Protein AF-A0A2S6Q645-F1 (afdb_monomer)

Foldseek 3Di:
DEEEDQAPPPDALVRQVPFPAEAEQDLDLDDDDDDDPPDDDDDDPDRCSPVRSVSNVSNPHHHPVCCVVVVDPDDDDPPGYYYYYNHDDDPVVCVVVVVVVVVVCVVVVHDDDDDVPVVDDPDDPPPPDDD

Solvent-accessible surface area (backbone atoms only — not comparable to full-atom values): 8399 Å² total; per-residue (Å²): 85,79,49,69,43,79,43,66,75,75,66,56,57,79,59,57,73,68,33,76,41,62,32,26,62,57,55,55,65,64,83,92,81,86,71,60,97,88,59,74,81,77,89,77,81,92,69,63,33,64,61,50,33,59,75,63,42,36,66,78,44,49,34,57,67,35,39,77,71,65,78,36,88,68,91,86,60,76,88,45,31,38,35,40,40,31,49,54,88,59,73,64,59,56,53,56,53,48,51,54,51,52,52,50,26,62,75,70,72,53,85,80,90,75,64,65,70,84,80,50,85,84,80,73,82,75,78,74,77,86,129

Structure (mmCIF, N/CA/C/O backbone):
data_AF-A0A2S6Q645-F1
#
_entry.id   AF-A0A2S6Q645-F1
#
loop_
_atom_site.group_PDB
_atom_site.id
_atom_site.type_symbol
_atom_site.label_atom_id
_atom_site.label_alt_id
_atom_site.label_comp_id
_atom_site.label_asym_id
_atom_site.label_entity_id
_atom_site.label_seq_id
_atom_site.pdbx_PDB_ins_code
_atom_site.Cartn_x
_atom_site.Cartn_y
_atom_site.Cartn_z
_atom_site.occupancy
_atom_site.B_iso_or_equiv
_atom_site.auth_seq_id
_atom_site.auth_comp_id
_atom_site.auth_asym_id
_atom_site.auth_atom_id
_atom_site.pdbx_PDB_model_num
ATOM 1 N N . MET A 1 1 ? -20.893 5.765 4.003 1.00 93.69 1 MET A N 1
ATOM 2 C CA . MET A 1 1 ? -19.928 6.846 3.659 1.00 93.69 1 MET A CA 1
ATOM 3 C C . MET A 1 1 ? -18.497 6.326 3.765 1.00 93.69 1 MET A C 1
ATOM 5 O O . MET A 1 1 ? -18.199 5.638 4.736 1.00 93.69 1 MET A O 1
ATOM 9 N N . HIS A 1 2 ? -17.631 6.629 2.795 1.00 95.62 2 HIS A N 1
ATOM 10 C CA . HIS A 1 2 ? -16.217 6.233 2.793 1.00 95.62 2 HIS A CA 1
ATOM 11 C C . HIS A 1 2 ? -15.318 7.469 2.719 1.00 95.62 2 HIS A C 1
ATOM 13 O O . HIS A 1 2 ? -15.622 8.394 1.972 1.00 95.62 2 HIS A O 1
ATOM 19 N N . VAL A 1 3 ? -14.232 7.467 3.489 1.00 95.06 3 VAL A N 1
ATOM 20 C CA . VAL A 1 3 ? -13.204 8.510 3.485 1.00 95.06 3 VAL A CA 1
ATOM 21 C C . VAL A 1 3 ? -11.851 7.832 3.299 1.00 95.06 3 VAL A C 1
ATOM 23 O O . VAL A 1 3 ? -11.618 6.754 3.844 1.00 95.06 3 VAL A O 1
ATOM 26 N N . SER A 1 4 ? -10.964 8.453 2.532 1.00 94.62 4 SER A N 1
ATOM 27 C CA . SER A 1 4 ? -9.599 7.973 2.337 1.00 94.62 4 SER A CA 1
ATOM 28 C C . SER A 1 4 ? -8.629 9.136 2.415 1.00 94.62 4 SER A C 1
ATOM 30 O O . SER A 1 4 ? -8.975 10.245 2.010 1.00 94.62 4 SER A O 1
ATOM 32 N N . SER A 1 5 ? -7.420 8.870 2.896 1.00 90.94 5 SER A N 1
ATOM 33 C CA . SER A 1 5 ? -6.277 9.758 2.682 1.00 90.94 5 SER A CA 1
ATOM 34 C C . SER A 1 5 ? -5.442 9.278 1.497 1.00 90.94 5 SER A C 1
ATOM 36 O O . SER A 1 5 ? -5.548 8.119 1.092 1.00 90.94 5 SER A O 1
ATOM 38 N N . ILE A 1 6 ? -4.631 10.171 0.940 1.00 85.12 6 ILE A N 1
ATOM 39 C CA . ILE A 1 6 ? -3.499 9.882 0.049 1.00 85.12 6 ILE A CA 1
ATOM 40 C C . ILE A 1 6 ? -2.164 10.269 0.699 1.00 85.12 6 ILE A C 1
ATOM 42 O O . ILE A 1 6 ? -1.107 9.820 0.255 1.00 85.12 6 ILE A O 1
ATOM 46 N N . LYS A 1 7 ? -2.207 11.112 1.739 1.00 78.31 7 LYS A N 1
ATOM 47 C CA . LYS A 1 7 ? -1.044 11.552 2.507 1.00 78.31 7 LYS A CA 1
ATOM 48 C C . LYS A 1 7 ? -1.425 11.793 3.967 1.00 78.31 7 LYS A C 1
ATOM 50 O O . LYS A 1 7 ? -2.566 12.093 4.308 1.00 78.31 7 LYS A O 1
ATOM 55 N N . SER A 1 8 ? -0.450 11.680 4.860 1.00 71.69 8 SER A N 1
ATOM 56 C CA . SER A 1 8 ? -0.608 12.157 6.235 1.00 71.69 8 SER A CA 1
ATOM 57 C C . SER A 1 8 ? -0.167 13.624 6.376 1.00 71.69 8 SER A C 1
ATOM 59 O O . SER A 1 8 ? 0.813 14.006 5.722 1.00 71.69 8 SER A O 1
ATOM 61 N N . PRO A 1 9 ? -0.820 14.450 7.220 1.00 78.69 9 PRO A N 1
ATOM 62 C CA . PRO A 1 9 ? -2.006 14.180 8.046 1.00 78.69 9 PRO A CA 1
ATOM 63 C C . PRO A 1 9 ? -3.282 14.842 7.473 1.00 78.69 9 PRO A C 1
ATOM 65 O O . PRO A 1 9 ? -3.765 15.844 7.991 1.00 78.69 9 PRO A O 1
ATOM 68 N N . GLU A 1 10 ? -3.855 14.301 6.390 1.00 88.81 10 GLU A N 1
ATOM 69 C CA . GLU A 1 10 ? -5.057 14.878 5.7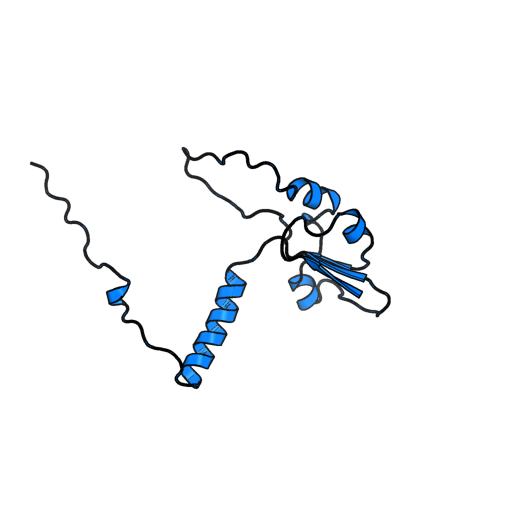43 1.00 88.81 10 GLU A CA 1
ATOM 70 C C . GLU A 1 10 ? -6.346 14.752 6.572 1.00 88.81 10 GLU A C 1
ATOM 72 O O . GLU A 1 10 ? -7.294 15.514 6.380 1.00 88.81 10 GLU A O 1
ATOM 77 N N . ILE A 1 11 ? -6.400 13.781 7.486 1.00 91.00 11 ILE A N 1
ATOM 78 C CA . ILE A 1 11 ? -7.583 13.461 8.286 1.00 91.00 11 ILE A CA 1
ATOM 79 C C . ILE A 1 11 ? -7.186 13.487 9.761 1.00 91.00 11 ILE A C 1
ATOM 81 O O . ILE A 1 11 ? -6.306 12.743 10.185 1.00 91.00 11 ILE A O 1
ATOM 85 N N . SER A 1 12 ? -7.861 14.319 10.557 1.00 91.75 12 SER A N 1
ATOM 86 C CA . SER A 1 12 ? -7.631 14.361 12.008 1.00 91.75 12 SER A CA 1
ATOM 87 C C . SER A 1 12 ? -8.025 13.049 12.699 1.00 91.75 12 SER A C 1
ATOM 89 O O . SER A 1 12 ? -9.011 12.407 12.316 1.00 91.75 12 SER A O 1
ATOM 91 N N . SER A 1 13 ? -7.341 12.711 13.793 1.00 92.38 13 SER A N 1
ATOM 92 C CA . SER A 1 13 ? -7.677 11.573 14.665 1.00 92.38 13 SER A CA 1
ATOM 93 C C . SER A 1 13 ? -9.141 11.584 15.116 1.00 92.38 13 SER A C 1
ATOM 95 O O . SER A 1 13 ? -9.802 10.550 15.117 1.00 92.38 13 SER A O 1
ATOM 97 N N . LYS A 1 14 ? -9.711 12.767 15.388 1.00 94.19 14 LYS A N 1
ATOM 98 C CA . LYS A 1 14 ? -11.133 12.943 15.742 1.00 94.19 14 LYS A CA 1
ATOM 99 C C . LYS A 1 14 ? -12.101 12.406 14.685 1.00 94.19 14 LYS A C 1
ATOM 101 O O . LYS A 1 14 ? -13.185 11.950 15.040 1.00 94.19 14 LYS A O 1
ATOM 106 N N . VAL A 1 15 ? -11.757 12.508 13.401 1.00 94.12 15 VAL A N 1
ATOM 107 C CA . VAL A 1 15 ? -12.581 11.976 12.304 1.00 94.12 15 VAL A CA 1
ATOM 108 C C . VAL A 1 15 ? -12.347 10.476 12.153 1.00 94.12 15 VAL A C 1
ATOM 110 O O . VAL A 1 15 ? -13.311 9.722 12.027 1.00 94.12 15 VAL A O 1
ATOM 113 N N . ILE A 1 16 ? -11.089 10.037 12.232 1.00 95.19 16 ILE A N 1
ATOM 114 C CA . ILE A 1 16 ? -10.712 8.620 12.137 1.00 95.19 16 ILE A CA 1
ATOM 115 C C . ILE A 1 16 ? -11.418 7.808 13.229 1.00 95.19 16 ILE A C 1
ATOM 117 O O . ILE A 1 16 ? -12.087 6.827 12.923 1.00 95.19 16 ILE A O 1
ATOM 121 N N . ASN A 1 17 ? -11.389 8.287 14.473 1.00 95.12 17 ASN A N 1
ATOM 122 C CA . ASN A 1 17 ? -11.993 7.626 15.633 1.00 95.12 17 ASN A CA 1
ATOM 123 C C . ASN A 1 17 ? -13.532 7.579 15.597 1.00 95.12 17 ASN A C 1
ATOM 125 O O . ASN A 1 17 ? -14.142 6.851 16.374 1.00 95.12 17 ASN A O 1
ATOM 129 N N . LYS A 1 18 ? -14.182 8.343 14.708 1.00 96.25 18 LYS A N 1
ATOM 130 C CA . LYS A 1 18 ? -15.635 8.257 14.473 1.00 96.25 18 LYS A CA 1
ATOM 131 C C . LYS A 1 18 ? -16.011 7.218 13.417 1.00 96.25 18 LYS A C 1
ATOM 133 O O . LYS A 1 18 ? -17.197 6.955 13.225 1.00 96.25 18 LYS A O 1
ATOM 138 N N . CYS A 1 19 ? -15.038 6.668 12.697 1.00 97.06 19 CYS A N 1
ATOM 139 C CA . CYS A 1 19 ? -15.295 5.663 11.679 1.00 97.06 19 CYS A CA 1
ATOM 140 C C . CYS A 1 19 ? -15.521 4.296 12.332 1.00 97.06 19 CYS A C 1
ATOM 142 O O . CYS A 1 19 ? -14.845 3.929 13.285 1.00 97.06 19 CYS A O 1
ATOM 144 N N . ASN A 1 20 ? -16.466 3.522 11.801 1.00 96.94 20 ASN A N 1
ATOM 145 C CA . ASN A 1 20 ? -16.763 2.176 12.292 1.00 96.94 20 ASN A CA 1
ATOM 146 C C . ASN A 1 20 ? -15.691 1.163 11.885 1.00 96.94 20 ASN A C 1
ATOM 148 O O . ASN A 1 20 ? -15.460 0.192 12.593 1.00 96.94 20 ASN A O 1
ATOM 152 N N . ILE A 1 21 ? -15.084 1.369 10.716 1.00 95.94 21 ILE A N 1
ATOM 153 C CA . ILE A 1 21 ? -14.041 0.505 10.168 1.00 95.94 21 ILE A CA 1
ATOM 154 C C . ILE A 1 21 ? -12.902 1.411 9.722 1.00 95.94 21 ILE A C 1
ATOM 156 O O . ILE A 1 21 ? -13.101 2.277 8.868 1.00 95.94 21 ILE A O 1
ATOM 160 N N . VAL A 1 22 ? -11.718 1.207 10.286 1.00 96.44 22 VAL A N 1
ATOM 161 C CA . VAL A 1 22 ? -10.500 1.931 9.919 1.00 96.44 22 VAL A CA 1
ATOM 162 C C . VAL A 1 22 ? -9.476 0.913 9.459 1.00 96.44 22 VAL A C 1
ATOM 164 O O . VAL A 1 22 ? -9.225 -0.071 10.146 1.00 96.44 22 VAL A O 1
ATOM 167 N N . VAL A 1 23 ? -8.908 1.147 8.283 1.00 95.88 23 VAL A N 1
ATOM 168 C CA . VAL A 1 23 ? -7.953 0.246 7.641 1.00 95.88 23 VAL A CA 1
ATOM 169 C C . VAL A 1 23 ? -6.759 1.070 7.216 1.00 95.88 23 VAL A C 1
ATOM 171 O O . VAL A 1 23 ? -6.933 2.134 6.625 1.00 95.88 23 VAL A O 1
ATOM 174 N N . CYS A 1 24 ? -5.552 0.597 7.484 1.00 94.00 24 CYS A N 1
ATOM 175 C CA . CYS A 1 24 ? -4.338 1.241 7.010 1.00 94.00 24 CYS A CA 1
ATOM 176 C C . CYS A 1 24 ? -3.748 0.500 5.813 1.00 94.00 24 CYS A C 1
ATOM 178 O O . CYS A 1 24 ? -4.011 -0.675 5.563 1.00 94.00 24 CYS A O 1
ATOM 180 N N . HIS A 1 25 ? -2.950 1.201 5.023 1.00 91.50 25 HIS A N 1
ATOM 181 C CA . HIS A 1 25 ? -2.186 0.542 3.976 1.00 91.50 25 HIS A CA 1
ATOM 182 C C . HIS A 1 25 ? -0.989 -0.215 4.569 1.00 91.50 25 HIS A C 1
ATOM 184 O O . HIS A 1 25 ? -0.754 -1.376 4.242 1.00 91.50 25 HIS A O 1
ATOM 190 N N . VAL A 1 26 ? -0.292 0.426 5.509 1.00 90.50 26 VAL A N 1
ATOM 191 C CA . VAL A 1 26 ? 0.769 -0.160 6.330 1.00 90.50 26 VAL A CA 1
ATOM 192 C C . VAL A 1 26 ? 0.642 0.291 7.779 1.00 90.50 26 VAL A C 1
ATOM 194 O O . VAL A 1 26 ? 0.172 1.389 8.071 1.00 90.50 26 VAL A O 1
ATOM 197 N N . ARG A 1 27 ? 1.140 -0.550 8.686 1.00 91.56 27 ARG A N 1
ATOM 198 C CA . ARG A 1 27 ? 1.123 -0.354 10.145 1.00 91.56 27 ARG A CA 1
ATOM 199 C C . ARG A 1 27 ? 2.204 0.604 10.668 1.00 91.56 27 ARG A C 1
ATOM 201 O O . ARG A 1 27 ? 2.455 0.663 11.868 1.00 91.56 27 ARG A O 1
ATOM 208 N N . HIS A 1 28 ? 2.879 1.338 9.786 1.00 85.19 28 HIS A N 1
ATOM 209 C CA . HIS A 1 28 ? 3.905 2.313 10.148 1.00 85.19 28 HIS A CA 1
ATOM 210 C C . HIS A 1 28 ? 3.732 3.604 9.343 1.00 85.19 28 HIS A C 1
ATOM 212 O O . HIS A 1 28 ? 3.447 3.577 8.150 1.00 85.19 28 HIS A O 1
ATOM 218 N N . GLY A 1 29 ? 3.907 4.748 10.006 1.00 77.88 29 GLY A N 1
ATOM 219 C CA . GLY A 1 29 ? 3.652 6.062 9.409 1.00 77.88 29 GLY A CA 1
ATOM 220 C C . GLY A 1 29 ? 4.784 6.597 8.529 1.00 77.88 29 GLY A C 1
ATOM 221 O O . GLY A 1 29 ? 4.580 7.541 7.773 1.00 77.88 29 GLY A O 1
ATOM 222 N N . ARG A 1 30 ? 5.984 6.010 8.603 1.00 79.19 30 ARG A N 1
ATOM 223 C CA . ARG A 1 30 ? 7.173 6.498 7.891 1.00 79.19 30 ARG A CA 1
ATOM 224 C C . ARG A 1 30 ? 7.864 5.395 7.094 1.00 79.19 30 ARG A C 1
ATOM 226 O O . ARG A 1 30 ? 7.786 4.232 7.496 1.00 79.19 30 ARG A O 1
ATOM 233 N N . PRO A 1 31 ? 8.552 5.736 5.989 1.00 78.44 31 PRO A N 1
ATOM 234 C CA . PRO A 1 31 ? 9.470 4.815 5.336 1.00 78.44 31 PRO A CA 1
ATOM 235 C C . PRO A 1 31 ? 10.538 4.336 6.322 1.00 78.44 31 PRO A C 1
ATOM 237 O O . PRO A 1 31 ? 11.012 5.110 7.156 1.00 78.44 31 PRO A O 1
ATOM 240 N N . LYS A 1 32 ? 10.953 3.075 6.196 1.00 78.19 32 LYS A N 1
ATOM 241 C CA . LYS A 1 32 ? 12.156 2.600 6.874 1.00 78.19 32 LYS A CA 1
ATOM 242 C C . LYS A 1 32 ? 13.368 3.168 6.134 1.00 78.19 32 LYS A C 1
ATOM 244 O O . LYS A 1 32 ? 13.547 2.891 4.952 1.00 78.19 32 LYS A O 1
ATOM 249 N N . LEU A 1 33 ? 14.155 3.981 6.825 1.00 79.38 33 LEU A N 1
ATOM 250 C CA . LEU A 1 33 ?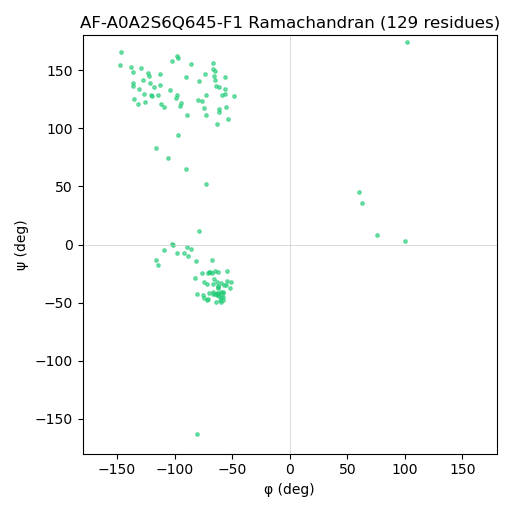 15.349 4.625 6.290 1.00 79.38 33 LEU A CA 1
ATOM 251 C C . LEU A 1 33 ? 16.568 4.064 7.024 1.00 79.38 33 LEU A C 1
ATOM 253 O O . LEU A 1 33 ? 16.582 4.042 8.252 1.00 79.38 33 LEU A O 1
ATOM 257 N N . GLU A 1 34 ? 17.564 3.609 6.271 1.00 81.00 34 GLU A N 1
ATOM 258 C CA . GLU A 1 34 ? 18.843 3.113 6.784 1.00 81.00 34 GLU A CA 1
ATOM 259 C C . GLU A 1 34 ? 19.952 4.023 6.247 1.00 81.00 34 GLU A C 1
ATOM 261 O O . GLU A 1 34 ? 19.947 4.381 5.067 1.00 81.00 34 GLU A O 1
ATOM 266 N N . PHE A 1 35 ? 20.889 4.412 7.109 1.00 81.31 35 PHE A N 1
ATOM 267 C CA . PHE A 1 35 ? 21.929 5.391 6.793 1.00 81.31 35 PHE A CA 1
ATOM 268 C C . PHE A 1 35 ? 23.321 4.803 7.007 1.00 81.31 35 PHE A C 1
ATOM 270 O O . PHE A 1 35 ? 23.538 3.985 7.900 1.00 81.31 35 PHE A O 1
ATOM 277 N N . GLY A 1 36 ? 24.285 5.249 6.199 1.00 87.00 36 GLY A N 1
ATOM 278 C CA . GLY A 1 36 ? 25.698 4.981 6.459 1.00 87.00 36 GLY A CA 1
ATOM 279 C C . GLY A 1 36 ? 26.170 5.687 7.733 1.00 87.00 36 GLY A C 1
ATOM 280 O O . GLY A 1 36 ? 25.605 6.704 8.124 1.00 87.00 36 GLY A O 1
ATOM 281 N N . ALA A 1 37 ? 27.239 5.183 8.355 1.00 82.81 37 ALA A N 1
ATOM 282 C CA . ALA A 1 37 ? 27.695 5.601 9.689 1.00 82.81 37 ALA A CA 1
ATOM 283 C C . ALA A 1 37 ? 27.937 7.118 9.878 1.00 82.81 37 ALA A C 1
ATOM 285 O O . ALA A 1 37 ? 27.901 7.599 11.005 1.00 82.81 37 ALA A O 1
ATOM 286 N N . ALA A 1 38 ? 28.183 7.870 8.801 1.00 84.62 38 ALA A N 1
ATOM 287 C CA . ALA A 1 38 ? 28.424 9.315 8.838 1.00 84.62 38 ALA A CA 1
ATOM 288 C C . ALA A 1 38 ? 27.214 10.170 8.406 1.00 84.62 38 ALA A C 1
ATOM 290 O O . ALA A 1 38 ? 27.319 11.394 8.363 1.00 84.62 38 ALA A O 1
ATOM 291 N N . ALA A 1 39 ? 26.083 9.554 8.054 1.00 83.19 39 ALA A N 1
ATOM 292 C CA . ALA A 1 39 ? 24.889 10.262 7.611 1.00 83.19 39 ALA A CA 1
ATOM 293 C C . ALA A 1 39 ? 23.894 10.421 8.768 1.00 83.19 39 ALA A C 1
ATOM 295 O O . ALA A 1 39 ? 23.526 9.452 9.430 1.00 83.19 39 ALA A O 1
ATOM 296 N N . SER A 1 40 ? 23.441 11.653 8.994 1.00 76.00 40 SER A N 1
ATOM 297 C CA . SER A 1 40 ? 22.359 11.968 9.922 1.00 76.00 40 SER A CA 1
ATOM 298 C C . SER A 1 40 ? 21.137 12.467 9.161 1.00 76.00 40 SER A C 1
ATOM 300 O O . SER A 1 40 ? 21.241 13.130 8.126 1.00 76.00 40 SER A O 1
ATOM 302 N N . LEU A 1 41 ? 19.957 12.144 9.685 1.00 70.75 41 LEU A N 1
ATOM 303 C CA . LEU A 1 41 ? 18.724 12.751 9.215 1.00 70.75 41 LEU A CA 1
ATOM 304 C C . LEU A 1 41 ? 18.659 14.198 9.712 1.00 70.75 41 LEU A C 1
ATOM 306 O O . LEU A 1 41 ? 18.791 14.423 10.919 1.00 70.75 41 LEU A O 1
ATOM 310 N N . PRO A 1 42 ? 18.414 15.184 8.835 1.00 71.38 42 PRO A N 1
ATOM 311 C CA . PRO A 1 42 ? 18.000 16.492 9.304 1.00 71.38 42 PRO A CA 1
ATOM 312 C C . PRO A 1 42 ? 16.673 16.344 10.055 1.00 71.38 42 PRO A C 1
ATOM 314 O O . PRO A 1 42 ? 15.759 15.654 9.599 1.00 71.38 42 PRO A O 1
ATOM 317 N N . ASN A 1 43 ? 16.564 17.001 11.209 1.00 67.81 43 ASN A N 1
ATOM 318 C CA . ASN A 1 43 ? 15.307 17.073 11.943 1.00 67.81 43 ASN A CA 1
ATOM 319 C C . ASN A 1 43 ? 14.279 17.818 11.087 1.00 67.81 43 ASN A C 1
ATOM 321 O O . ASN A 1 43 ? 14.323 19.041 10.967 1.00 67.81 43 ASN A O 1
ATOM 325 N N . THR A 1 44 ? 13.351 17.085 10.483 1.00 61.03 44 THR A N 1
ATOM 326 C CA . THR A 1 44 ? 12.214 17.667 9.772 1.00 61.03 44 THR A CA 1
ATOM 327 C C . THR A 1 44 ? 11.057 17.851 10.745 1.00 61.03 44 THR A C 1
ATOM 329 O O . THR A 1 44 ? 10.472 16.870 11.203 1.00 61.03 44 THR A O 1
ATOM 332 N N . SER A 1 45 ? 10.714 19.100 11.058 1.00 56.94 45 SER A N 1
ATOM 333 C CA . SER A 1 45 ? 9.462 19.454 11.733 1.00 56.94 45 SER A CA 1
ATOM 334 C C . SER A 1 45 ? 8.325 19.614 10.711 1.00 56.94 45 SER A C 1
ATOM 336 O O . SER A 1 45 ? 8.567 19.890 9.537 1.00 56.94 45 SER A O 1
ATOM 338 N N . GLY A 1 46 ? 7.071 19.427 11.140 1.00 54.69 46 GLY A N 1
ATOM 339 C CA . GLY A 1 46 ? 5.883 19.741 10.325 1.00 54.69 46 GLY A CA 1
ATOM 340 C C . GLY A 1 46 ? 5.196 18.565 9.620 1.00 54.69 46 GLY A C 1
ATOM 341 O O . GLY A 1 46 ? 4.216 18.774 8.910 1.00 54.69 46 GLY A O 1
ATOM 342 N N . LEU A 1 47 ? 5.658 17.332 9.831 1.00 59.22 47 LEU A N 1
ATOM 343 C CA . LEU A 1 47 ? 4.952 16.117 9.421 1.00 59.22 47 LEU A CA 1
ATOM 344 C C . LEU A 1 47 ? 4.593 15.334 10.680 1.00 59.22 47 LEU A C 1
ATOM 346 O O . LEU A 1 47 ? 5.327 14.431 11.091 1.00 59.22 47 LEU A O 1
ATOM 350 N N . ASP A 1 48 ? 3.478 15.719 11.296 1.00 70.88 48 ASP A N 1
ATOM 351 C CA . ASP A 1 48 ? 2.930 15.094 12.502 1.00 70.88 48 ASP A CA 1
ATOM 352 C C . ASP A 1 48 ? 2.304 13.712 12.211 1.00 70.88 48 ASP A C 1
ATOM 354 O O . ASP A 1 48 ? 1.135 13.418 12.448 1.00 70.88 48 ASP A O 1
ATOM 358 N N . VAL A 1 49 ? 3.088 12.862 11.556 1.00 76.00 49 VAL A N 1
ATOM 359 C CA . VAL A 1 49 ? 2.688 11.501 11.213 1.00 76.00 49 VAL A CA 1
ATOM 360 C C . VAL A 1 49 ? 2.892 10.577 12.402 1.00 76.00 49 VAL A C 1
ATOM 362 O O . VAL A 1 49 ? 2.164 9.598 12.526 1.00 76.00 49 VAL A O 1
ATOM 365 N N . ASP A 1 50 ? 3.860 10.888 13.264 1.00 80.75 50 ASP A N 1
ATOM 366 C CA . ASP A 1 50 ? 4.143 10.095 14.454 1.00 80.75 50 ASP A CA 1
ATOM 367 C C . ASP A 1 50 ? 3.072 10.322 15.526 1.00 80.75 50 ASP A C 1
ATOM 369 O O . ASP A 1 50 ? 2.554 9.328 16.037 1.00 80.75 50 ASP A O 1
ATOM 373 N N . ASP A 1 51 ? 2.669 11.569 15.821 1.00 85.25 51 ASP A N 1
ATOM 374 C CA . ASP A 1 51 ? 1.640 11.790 16.845 1.00 85.25 51 ASP A CA 1
ATOM 375 C C . ASP A 1 51 ? 0.290 11.300 16.327 1.00 85.25 51 ASP A C 1
ATOM 377 O O . ASP A 1 51 ? -0.375 10.544 17.032 1.00 85.25 51 ASP A O 1
ATOM 381 N N . LEU A 1 52 ? -0.059 11.558 15.057 1.00 87.31 52 LEU A N 1
ATOM 382 C CA . LEU A 1 52 ? -1.265 10.970 14.463 1.00 87.31 52 LEU A CA 1
ATOM 383 C C . LEU A 1 52 ? -1.247 9.435 14.518 1.00 87.31 52 LEU A C 1
ATOM 385 O O . LEU A 1 52 ? -2.256 8.829 14.880 1.00 87.31 52 LEU A O 1
ATOM 389 N N . ALA A 1 53 ? -0.128 8.790 14.165 1.00 88.44 53 ALA A N 1
ATOM 390 C CA . ALA A 1 53 ? -0.012 7.333 14.207 1.00 88.44 53 ALA A CA 1
ATOM 391 C C . ALA A 1 53 ? -0.179 6.780 15.628 1.00 88.44 53 ALA A C 1
ATOM 393 O O . ALA A 1 53 ? -0.777 5.714 15.794 1.00 88.44 53 ALA A O 1
ATOM 394 N N . ASN A 1 54 ? 0.318 7.500 16.635 1.00 89.44 54 ASN A N 1
ATOM 395 C CA . ASN A 1 54 ? 0.143 7.152 18.041 1.00 89.44 54 ASN A CA 1
ATOM 396 C C . ASN A 1 54 ? -1.310 7.366 18.497 1.00 89.44 54 ASN A C 1
ATOM 398 O O . ASN A 1 54 ? -1.890 6.467 19.101 1.00 89.44 54 ASN A O 1
ATOM 402 N N . GLU A 1 55 ? -1.923 8.506 18.166 1.00 91.31 55 GLU A N 1
ATOM 403 C CA . GLU A 1 55 ? -3.296 8.862 18.554 1.00 91.31 55 GLU A CA 1
ATOM 404 C C . GLU A 1 55 ? -4.349 7.873 18.041 1.00 91.31 55 GLU A C 1
ATOM 406 O O . GLU A 1 55 ? -5.369 7.662 18.698 1.00 91.31 55 GLU A O 1
ATOM 411 N N . ILE A 1 56 ? -4.120 7.280 16.866 1.00 92.00 56 ILE A N 1
ATOM 412 C CA . ILE A 1 56 ? -5.059 6.340 16.236 1.00 92.00 56 ILE A CA 1
ATOM 413 C C . ILE A 1 56 ? -4.663 4.870 16.410 1.00 92.00 56 ILE A C 1
ATOM 415 O O . ILE A 1 56 ? -5.345 3.999 15.874 1.00 92.00 56 ILE A O 1
ATOM 419 N N . GLY A 1 57 ? -3.548 4.580 17.088 1.00 93.62 57 GLY A N 1
ATOM 420 C CA . GLY A 1 57 ? -3.047 3.211 17.236 1.00 93.62 57 GLY A CA 1
ATOM 421 C C . GLY 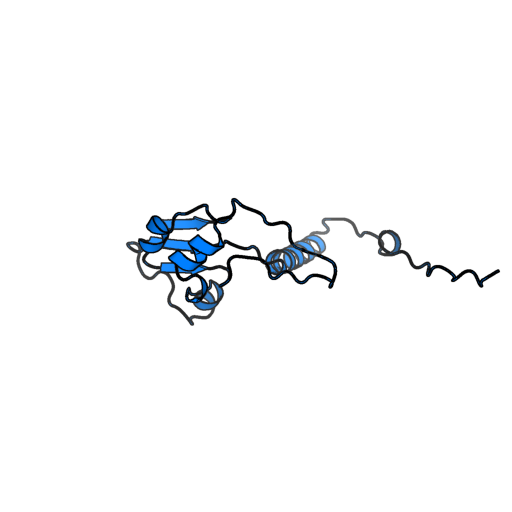A 1 57 ? -2.728 2.539 15.895 1.00 93.62 57 GLY A C 1
ATOM 422 O O . GLY A 1 57 ? -3.095 1.389 15.670 1.00 93.62 57 GLY A O 1
ATOM 423 N N . LEU A 1 58 ? -2.045 3.242 14.980 1.00 92.31 58 LEU A N 1
ATOM 424 C CA . LEU A 1 58 ? -1.812 2.800 13.593 1.00 92.31 58 LEU A CA 1
ATOM 425 C C . LEU A 1 58 ? -1.230 1.380 13.476 1.00 92.31 58 LEU A C 1
ATOM 427 O O . LEU A 1 58 ? -1.512 0.677 12.503 1.00 92.31 58 LEU A O 1
ATOM 431 N N . ARG A 1 59 ? -0.413 0.962 14.450 1.00 93.12 59 ARG A N 1
ATOM 432 C CA . ARG A 1 59 ? 0.235 -0.358 14.473 1.00 93.12 59 ARG A CA 1
ATOM 433 C C . ARG A 1 59 ? -0.751 -1.515 14.608 1.00 93.12 59 ARG A C 1
ATOM 435 O O . ARG A 1 59 ? -0.479 -2.587 14.076 1.00 93.12 59 ARG A O 1
ATOM 442 N N . ASP A 1 60 ? -1.876 -1.277 15.269 1.00 95.06 60 ASP A N 1
ATOM 443 C CA . ASP A 1 60 ? -2.871 -2.301 15.590 1.00 95.06 60 ASP A CA 1
ATOM 444 C C . ASP A 1 60 ? -4.034 -2.309 14.590 1.00 95.06 60 ASP A C 1
ATOM 446 O O . ASP A 1 60 ? -4.878 -3.206 14.611 1.00 95.06 60 ASP A O 1
ATOM 450 N N . LEU A 1 61 ? -4.073 -1.333 13.677 1.00 95.50 61 LEU A N 1
ATOM 451 C CA . LEU A 1 61 ? -5.092 -1.279 12.640 1.00 95.50 61 LEU A CA 1
ATOM 452 C C . LEU A 1 61 ? -4.957 -2.458 11.656 1.00 95.50 61 LEU A C 1
ATOM 454 O O . LEU A 1 61 ? -3.841 -2.889 11.319 1.00 95.50 61 LEU A O 1
ATOM 458 N N . PRO A 1 62 ? -6.090 -2.979 11.154 1.00 96.62 62 PRO A N 1
ATOM 459 C CA . PRO A 1 62 ? -6.080 -3.941 10.068 1.00 96.62 62 PRO A CA 1
ATOM 460 C C . PRO A 1 62 ? -5.584 -3.276 8.787 1.00 96.62 62 PRO A C 1
ATOM 462 O O . PRO A 1 62 ? -5.770 -2.078 8.558 1.00 96.62 62 PRO A O 1
ATOM 465 N N . THR A 1 63 ? -4.974 -4.079 7.929 1.00 95.12 63 THR A N 1
ATOM 466 C CA . THR A 1 63 ? -4.508 -3.656 6.615 1.00 95.12 63 THR A CA 1
ATOM 467 C C . THR A 1 63 ? -5.501 -4.036 5.524 1.00 95.12 63 THR A C 1
ATOM 469 O O . THR A 1 63 ? -6.354 -4.907 5.706 1.00 95.12 63 THR A O 1
ATOM 472 N N . LEU A 1 64 ? -5.397 -3.405 4.353 1.00 92.88 64 LEU A N 1
ATOM 473 C CA . LEU A 1 64 ? -6.236 -3.783 3.213 1.00 92.88 64 LEU A CA 1
ATOM 474 C C . LEU A 1 64 ? -6.065 -5.272 2.819 1.00 92.88 64 LEU A C 1
ATOM 476 O O . LEU A 1 64 ? -7.084 -5.929 2.596 1.00 92.88 64 LEU A O 1
ATOM 480 N N . PRO A 1 65 ? -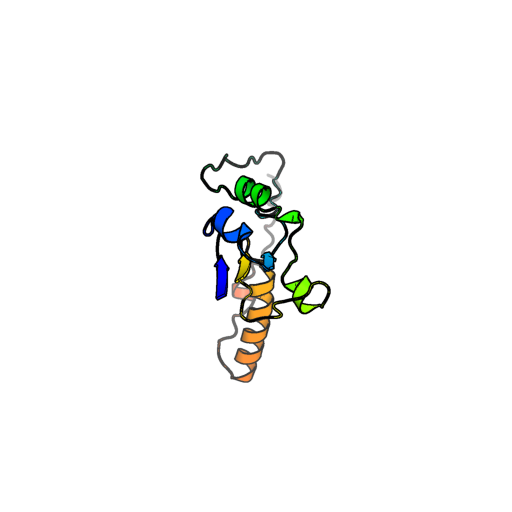4.844 -5.852 2.807 1.00 93.62 65 PRO A N 1
ATOM 481 C CA . PRO A 1 65 ? -4.656 -7.297 2.666 1.00 93.62 65 PRO A CA 1
ATOM 482 C C . PRO A 1 65 ? -5.398 -8.149 3.701 1.00 93.62 65 PRO A C 1
ATOM 484 O O . PRO A 1 65 ? -5.882 -9.223 3.347 1.00 93.62 65 PRO A O 1
ATOM 487 N N . ASP A 1 66 ? -5.543 -7.689 4.947 1.00 96.62 66 ASP A N 1
ATOM 488 C CA . ASP A 1 66 ? -6.269 -8.446 5.978 1.00 96.62 66 ASP A CA 1
ATOM 489 C C . ASP A 1 66 ? -7.762 -8.562 5.647 1.00 96.62 66 ASP A C 1
ATOM 491 O O . ASP A 1 66 ? -8.376 -9.598 5.891 1.00 96.62 66 ASP A O 1
ATOM 495 N N . ILE A 1 67 ? -8.339 -7.536 5.014 1.00 95.06 67 ILE A N 1
ATOM 496 C CA . ILE A 1 67 ? -9.715 -7.595 4.506 1.00 95.06 67 ILE A CA 1
ATOM 497 C C . ILE A 1 67 ? -9.806 -8.502 3.281 1.00 95.06 67 ILE A C 1
ATOM 499 O O . ILE A 1 67 ? -10.679 -9.365 3.215 1.00 95.06 67 ILE A O 1
ATOM 503 N N . LEU A 1 68 ? -8.903 -8.329 2.311 1.00 93.81 68 LEU A N 1
ATOM 504 C CA . LEU A 1 68 ? -8.929 -9.089 1.055 1.00 93.81 68 LEU A CA 1
ATOM 505 C C . LEU A 1 68 ? -8.731 -10.595 1.266 1.00 93.81 68 LEU A C 1
ATOM 507 O O . LEU A 1 68 ? -9.290 -11.398 0.525 1.00 93.81 68 LEU A O 1
ATOM 511 N N . SER A 1 69 ? -7.953 -10.973 2.278 1.00 96.44 69 SER A N 1
ATOM 512 C CA . SER A 1 69 ? -7.710 -12.369 2.662 1.00 96.44 69 SER A CA 1
ATOM 513 C C . SER A 1 69 ? -8.773 -12.947 3.604 1.00 96.44 69 SER A C 1
ATOM 515 O O . SER A 1 69 ? -8.709 -14.128 3.935 1.00 96.44 69 SER A O 1
ATOM 517 N N . GLY A 1 70 ? -9.743 -12.141 4.049 1.00 95.19 70 GLY A N 1
ATOM 518 C CA . GLY A 1 70 ? -10.786 -12.564 4.986 1.00 95.19 70 GLY A CA 1
ATOM 519 C C . GLY A 1 70 ? -10.329 -12.690 6.444 1.00 95.19 70 GLY A C 1
ATOM 520 O O . GLY A 1 70 ? -11.101 -13.159 7.276 1.00 95.19 70 GLY A O 1
ATOM 521 N N . MET A 1 71 ? -9.110 -12.254 6.780 1.00 96.06 71 MET A N 1
ATOM 522 C CA . MET A 1 71 ? -8.612 -12.222 8.163 1.00 96.06 71 MET A CA 1
ATOM 523 C C . MET A 1 71 ? -9.311 -11.157 9.017 1.00 96.06 71 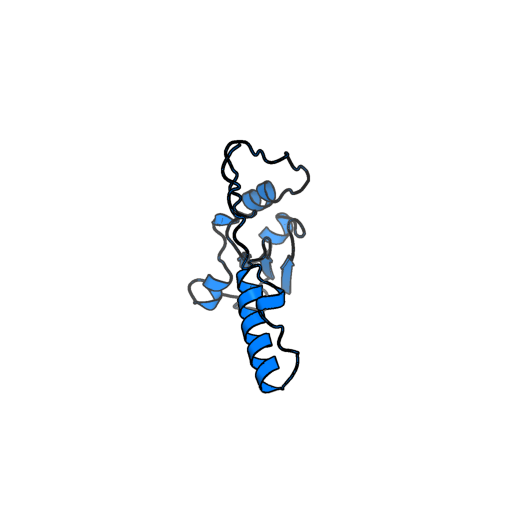MET A C 1
ATOM 525 O O . MET A 1 71 ? -9.335 -11.255 10.241 1.00 96.06 71 MET A O 1
ATOM 529 N N . THR A 1 72 ? -9.874 -10.120 8.397 1.00 94.81 72 THR A N 1
ATOM 530 C CA . THR A 1 72 ? -10.668 -9.086 9.069 1.00 94.81 72 THR A CA 1
ATOM 531 C C . THR A 1 72 ? -11.924 -8.784 8.250 1.00 94.81 72 THR A C 1
ATOM 533 O O . THR A 1 72 ? -11.835 -8.650 7.029 1.00 94.81 72 THR A O 1
ATOM 536 N N . PRO A 1 73 ? -13.107 -8.654 8.877 1.00 94.38 73 PRO A N 1
ATOM 537 C CA . PRO A 1 73 ? -14.320 -8.299 8.156 1.00 94.38 73 PRO A CA 1
ATOM 538 C C . PRO A 1 73 ? -14.217 -6.899 7.538 1.00 94.38 73 PRO A C 1
ATOM 540 O O . PRO A 1 73 ? -13.774 -5.941 8.171 1.00 94.38 73 PRO A O 1
ATOM 543 N N . GLY A 1 74 ? -14.672 -6.782 6.291 1.00 94.81 74 GLY A N 1
ATOM 544 C CA . GLY A 1 74 ? -14.881 -5.495 5.637 1.00 94.81 74 GLY A CA 1
ATOM 545 C C . GLY A 1 74 ? -16.201 -4.833 6.044 1.00 94.81 74 GLY A C 1
ATOM 546 O O . GLY A 1 74 ? -16.848 -5.200 7.025 1.00 94.81 74 GLY A O 1
ATOM 547 N N . ARG A 1 75 ? -16.627 -3.848 5.247 1.00 95.56 75 ARG A N 1
ATOM 548 C CA . ARG A 1 75 ? -17.940 -3.202 5.389 1.00 95.56 75 ARG A CA 1
ATOM 549 C C . ARG A 1 75 ? -19.065 -4.231 5.249 1.00 95.56 75 ARG A C 1
ATOM 551 O O . ARG A 1 75 ? -19.125 -4.931 4.244 1.00 95.56 75 ARG A O 1
ATOM 558 N N . SER A 1 76 ? -19.981 -4.247 6.212 1.00 95.94 76 SER A N 1
ATOM 559 C CA . SER A 1 76 ? -21.145 -5.139 6.250 1.00 95.94 76 SER A CA 1
ATOM 560 C C . SER A 1 76 ? -22.489 -4.410 6.170 1.00 95.94 76 SER A C 1
ATOM 562 O O . SER A 1 76 ? -23.505 -5.054 5.923 1.00 95.94 76 SER A O 1
ATOM 564 N N . SER A 1 77 ? -22.524 -3.083 6.340 1.00 97.06 77 SER A N 1
ATOM 565 C CA . SER A 1 77 ? -23.750 -2.295 6.151 1.00 97.06 77 SER A CA 1
ATOM 566 C C . SER A 1 77 ? -23.490 -0.889 5.590 1.00 97.06 77 SER A C 1
ATOM 568 O O . SER A 1 77 ? -22.355 -0.389 5.557 1.00 97.06 77 SER A O 1
ATOM 570 N N . ASN A 1 78 ? -24.555 -0.237 5.117 1.00 96.00 78 ASN A N 1
ATOM 571 C CA . ASN A 1 78 ? -24.492 1.102 4.524 1.00 96.00 78 ASN A CA 1
ATOM 572 C C . ASN A 1 78 ? -24.345 2.212 5.575 1.00 96.00 78 ASN A C 1
ATOM 574 O O . ASN A 1 78 ? -23.765 3.262 5.286 1.00 96.00 78 ASN A O 1
ATOM 578 N N . GLU A 1 79 ? -24.788 1.950 6.803 1.00 97.06 79 GLU A N 1
ATOM 579 C CA . GLU A 1 79 ? -24.734 2.860 7.950 1.00 97.06 79 GLU A CA 1
ATOM 580 C C . GLU A 1 79 ? -23.298 3.046 8.458 1.00 97.06 79 GLU A C 1
ATOM 582 O O . GLU A 1 79 ? -22.971 4.082 9.035 1.00 97.06 79 GLU A O 1
ATOM 587 N N . GLN A 1 80 ? -22.412 2.076 8.202 1.00 97.69 80 GLN A N 1
ATOM 588 C CA . GLN A 1 80 ? -21.019 2.159 8.624 1.00 97.69 80 GLN A CA 1
ATOM 589 C C . GLN A 1 80 ? -20.277 3.308 7.914 1.00 97.69 80 GLN A C 1
ATOM 591 O O . GLN A 1 80 ? -20.415 3.559 6.711 1.00 97.69 80 GLN A O 1
ATOM 596 N N . ILE A 1 81 ? -19.403 3.991 8.635 1.00 98.06 81 ILE A N 1
ATOM 597 C CA . ILE A 1 81 ? -18.410 4.911 8.090 1.00 98.06 81 ILE A CA 1
ATOM 598 C C . ILE A 1 81 ? -17.086 4.151 8.014 1.00 98.06 81 ILE A C 1
ATOM 600 O O . ILE A 1 81 ? -16.646 3.561 8.997 1.00 98.06 81 ILE A O 1
ATOM 604 N N . THR A 1 82 ? -16.465 4.131 6.837 1.00 97.44 82 THR A N 1
ATOM 605 C CA . THR A 1 82 ? -15.181 3.445 6.612 1.00 97.44 82 THR A CA 1
ATOM 606 C C . THR A 1 82 ? -14.092 4.462 6.321 1.00 97.44 82 THR A C 1
ATOM 608 O O . THR A 1 82 ? -14.327 5.354 5.504 1.00 97.44 82 THR A O 1
ATOM 611 N N . CYS A 1 83 ? -12.912 4.273 6.900 1.00 96.62 83 CYS A N 1
ATOM 612 C CA . CYS A 1 83 ? -11.720 5.064 6.634 1.00 96.62 83 CYS A CA 1
ATOM 613 C C . CYS A 1 83 ? -10.603 4.173 6.083 1.00 96.62 83 CYS A C 1
ATOM 615 O O . CYS A 1 83 ? -10.271 3.163 6.706 1.00 96.62 83 CYS A O 1
ATOM 617 N N . PHE A 1 84 ? -10.023 4.547 4.943 1.00 95.50 84 PHE A N 1
ATOM 618 C CA . PHE A 1 84 ? -8.787 3.948 4.444 1.00 95.50 84 PHE A CA 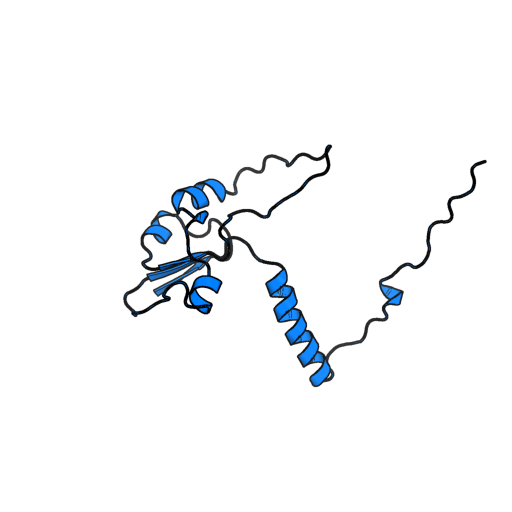1
ATOM 619 C C . PHE A 1 84 ? -7.624 4.941 4.554 1.00 95.50 84 PHE A C 1
ATOM 621 O O . PHE A 1 84 ? -7.633 6.018 3.964 1.00 95.50 84 PHE A O 1
ATOM 628 N N . LEU A 1 85 ? -6.611 4.576 5.330 1.00 93.50 85 LEU A N 1
ATOM 629 C CA . LEU A 1 85 ? -5.441 5.399 5.596 1.00 93.50 85 LEU A CA 1
ATOM 630 C C . LEU A 1 85 ? -4.292 4.988 4.672 1.00 93.50 85 LEU A C 1
ATOM 632 O O . LEU A 1 85 ? -3.504 4.093 4.997 1.00 93.50 85 LEU A O 1
ATOM 636 N N . ASN A 1 86 ? -4.167 5.673 3.535 1.00 90.38 86 ASN A N 1
ATOM 637 C CA . ASN A 1 86 ? -3.026 5.531 2.630 1.00 90.38 86 ASN A CA 1
ATOM 638 C C . ASN A 1 86 ? -1.919 6.526 3.005 1.00 90.38 86 ASN A C 1
ATOM 640 O O . ASN A 1 86 ? -1.626 7.475 2.288 1.00 90.38 86 ASN A O 1
ATOM 644 N N . ILE A 1 87 ? -1.343 6.337 4.192 1.00 84.00 87 ILE A N 1
ATOM 645 C CA . ILE A 1 87 ? -0.327 7.242 4.751 1.00 84.00 87 ILE A CA 1
ATOM 646 C C . ILE A 1 87 ? 1.011 7.113 4.012 1.00 84.00 87 ILE A C 1
ATOM 648 O O . ILE A 1 87 ? 1.737 8.097 3.865 1.00 84.00 87 ILE A O 1
ATOM 652 N N . LEU A 1 88 ? 1.332 5.904 3.551 1.00 84.50 88 LEU A N 1
ATOM 653 C CA . LEU A 1 88 ? 2.581 5.586 2.880 1.00 84.50 88 LEU A CA 1
ATOM 654 C C . LEU A 1 88 ? 2.303 4.734 1.640 1.00 84.50 88 LEU A C 1
ATOM 656 O O . LEU A 1 88 ? 1.680 3.676 1.727 1.00 84.50 88 LEU A O 1
ATOM 660 N N . GLY A 1 89 ? 2.795 5.199 0.492 1.00 80.75 89 GLY A N 1
ATOM 661 C CA . GLY A 1 89 ? 2.760 4.440 -0.754 1.00 80.75 89 GLY A CA 1
ATOM 662 C C . GLY A 1 89 ? 3.778 3.301 -0.751 1.00 80.75 89 GLY A C 1
ATOM 663 O O . GLY A 1 89 ? 4.867 3.422 -0.187 1.0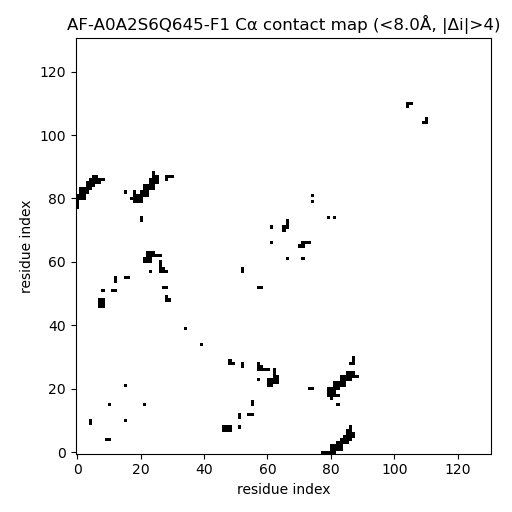0 80.75 89 GLY A O 1
ATOM 664 N N . LEU A 1 90 ? 3.437 2.199 -1.418 1.00 85.50 90 LEU A N 1
ATOM 665 C CA . LEU A 1 90 ? 4.296 1.024 -1.518 1.00 85.50 90 LEU A CA 1
ATOM 666 C C . LEU A 1 90 ? 4.780 0.854 -2.956 1.00 85.50 90 LEU A C 1
ATOM 668 O O . LEU A 1 90 ? 3.978 0.688 -3.872 1.00 85.50 90 LEU A O 1
ATOM 672 N N . GLY A 1 91 ? 6.103 0.859 -3.151 1.00 86.62 91 GLY A N 1
ATOM 673 C CA . GLY A 1 91 ? 6.725 0.790 -4.481 1.00 86.62 91 GLY A CA 1
ATOM 674 C C . GLY A 1 91 ? 6.262 -0.406 -5.322 1.00 86.62 91 GLY A C 1
ATOM 675 O O . GLY A 1 91 ? 6.125 -0.293 -6.539 1.00 86.62 91 GLY A O 1
ATOM 676 N N . TYR A 1 92 ? 5.927 -1.531 -4.682 1.00 89.12 92 TYR A N 1
ATOM 677 C CA . TYR A 1 92 ? 5.445 -2.718 -5.389 1.00 89.12 92 TYR A CA 1
ATOM 678 C C . TYR A 1 92 ? 4.099 -2.503 -6.095 1.00 89.12 92 TYR A C 1
ATOM 680 O O . TYR A 1 92 ? 3.815 -3.211 -7.056 1.00 89.12 92 TYR A O 1
ATOM 688 N N . GLN A 1 93 ? 3.276 -1.534 -5.673 1.00 89.81 93 GLN A N 1
ATOM 689 C CA . GLN A 1 93 ? 2.024 -1.214 -6.368 1.00 89.81 93 GLN A CA 1
ATOM 690 C C . GLN A 1 93 ? 2.304 -0.707 -7.783 1.00 89.81 93 GLN A C 1
ATOM 692 O O . GLN A 1 93 ? 1.646 -1.127 -8.734 1.00 89.81 93 GLN A O 1
ATOM 697 N N . PHE A 1 94 ? 3.331 0.135 -7.930 1.00 91.75 94 PHE A N 1
ATOM 698 C CA . PHE A 1 94 ? 3.784 0.614 -9.232 1.00 91.75 94 PHE A CA 1
ATOM 699 C C . PHE A 1 94 ? 4.369 -0.519 -10.071 1.00 91.75 94 PHE A C 1
ATOM 701 O O . PHE A 1 94 ? 4.059 -0.608 -11.253 1.00 91.75 94 PHE A O 1
ATOM 708 N N . ALA A 1 95 ? 5.153 -1.417 -9.467 1.00 94.81 95 ALA A N 1
ATOM 709 C CA . ALA A 1 95 ? 5.702 -2.574 -10.174 1.00 94.81 95 ALA A CA 1
ATOM 710 C C . ALA A 1 95 ? 4.600 -3.526 -10.677 1.00 94.81 95 ALA A C 1
ATOM 712 O O . ALA A 1 95 ? 4.635 -3.957 -11.829 1.00 94.81 95 ALA A O 1
ATOM 713 N N . ALA A 1 96 ? 3.592 -3.812 -9.846 1.00 94.69 96 ALA A N 1
ATOM 714 C CA . ALA A 1 96 ? 2.474 -4.682 -10.202 1.00 94.69 96 ALA A CA 1
ATOM 715 C C . ALA A 1 96 ? 1.638 -4.094 -11.349 1.00 94.69 96 ALA A C 1
ATOM 717 O O . ALA A 1 96 ? 1.396 -4.766 -12.351 1.00 94.69 96 ALA A O 1
ATOM 718 N N . VAL A 1 97 ? 1.244 -2.820 -11.240 1.00 96.62 97 VAL A N 1
ATOM 719 C CA . VAL A 1 97 ? 0.493 -2.128 -12.300 1.00 96.62 97 VAL A CA 1
ATOM 720 C C . VAL A 1 97 ? 1.344 -1.976 -13.563 1.00 96.62 97 VAL A C 1
ATOM 722 O O . VAL A 1 97 ? 0.862 -2.244 -14.661 1.00 96.62 97 VAL A O 1
ATOM 725 N N . GLY A 1 98 ? 2.620 -1.612 -13.416 1.00 97.12 98 GLY A N 1
ATOM 726 C CA . GLY A 1 98 ? 3.564 -1.457 -14.520 1.00 97.12 98 GLY A CA 1
ATOM 727 C C . GLY A 1 98 ? 3.752 -2.744 -15.321 1.00 97.12 98 GLY A C 1
ATOM 728 O O . GLY A 1 98 ? 3.741 -2.698 -16.547 1.00 97.12 98 GLY A O 1
ATOM 729 N N . SER A 1 99 ? 3.828 -3.899 -14.653 1.00 96.94 99 SER A N 1
ATOM 730 C CA . SER A 1 99 ? 3.903 -5.206 -15.316 1.00 96.94 99 SER A CA 1
ATOM 731 C C . SER A 1 99 ? 2.668 -5.495 -16.179 1.00 96.94 99 SER A C 1
ATOM 733 O O . SER A 1 99 ? 2.808 -5.906 -17.332 1.00 96.94 99 SER A O 1
ATOM 735 N N . VAL A 1 100 ? 1.463 -5.215 -15.667 1.00 97.88 100 VAL A N 1
ATOM 736 C CA . VAL A 1 100 ? 0.207 -5.409 -16.414 1.00 97.88 100 VAL A CA 1
ATOM 737 C C . VAL A 1 100 ? 0.103 -4.447 -17.598 1.00 97.88 100 VAL A C 1
ATOM 739 O O . VAL A 1 100 ? -0.298 -4.858 -18.688 1.00 97.88 100 VAL A O 1
ATOM 742 N N . ILE A 1 101 ? 0.473 -3.176 -17.404 1.00 97.88 101 ILE A N 1
ATOM 743 C CA . ILE A 1 101 ? 0.508 -2.177 -18.480 1.00 97.88 101 ILE A CA 1
ATOM 744 C C . ILE A 1 101 ? 1.489 -2.612 -19.568 1.00 97.88 101 ILE A C 1
ATOM 746 O O . ILE A 1 101 ? 1.126 -2.609 -20.740 1.00 97.88 101 ILE A O 1
ATOM 750 N N . HIS A 1 102 ? 2.699 -3.029 -19.189 1.00 96.94 102 HIS A N 1
ATOM 751 C CA . HIS A 1 102 ? 3.722 -3.495 -20.122 1.00 96.94 102 HIS A CA 1
ATOM 752 C C . HIS A 1 102 ? 3.249 -4.707 -20.934 1.00 96.94 102 HIS A C 1
ATOM 754 O O . HIS A 1 102 ? 3.400 -4.727 -22.154 1.00 96.94 102 HIS A O 1
ATOM 760 N N . TRP A 1 103 ? 2.620 -5.690 -20.282 1.00 97.75 103 TRP A N 1
ATOM 761 C CA . TRP A 1 103 ? 2.069 -6.858 -20.969 1.00 97.75 103 TRP A CA 1
ATOM 762 C C . TRP A 1 103 ? 1.008 -6.466 -22.005 1.00 97.75 103 TRP A C 1
ATOM 764 O O . TRP A 1 103 ? 1.123 -6.842 -23.170 1.00 97.75 103 TRP A O 1
ATOM 774 N N . LYS A 1 104 ? 0.037 -5.627 -21.623 1.00 98.12 104 LYS A N 1
ATOM 775 C CA . LYS A 1 104 ? -0.983 -5.120 -22.554 1.00 98.12 104 LYS A CA 1
ATOM 776 C C . LYS A 1 104 ? -0.374 -4.304 -23.693 1.00 98.12 104 LYS A C 1
ATOM 778 O O . LYS A 1 104 ? -0.788 -4.456 -24.834 1.00 98.12 104 LYS A O 1
ATOM 783 N N . ALA A 1 105 ? 0.608 -3.454 -23.410 1.00 97.81 105 ALA A N 1
ATOM 784 C CA . ALA A 1 105 ? 1.283 -2.661 -24.433 1.00 97.81 105 ALA A CA 1
ATOM 785 C C . ALA A 1 105 ? 1.923 -3.558 -25.508 1.00 97.81 105 ALA A C 1
ATOM 787 O O . ALA A 1 105 ? 1.739 -3.304 -26.697 1.00 97.81 105 ALA A O 1
ATOM 788 N N . LYS A 1 106 ? 2.562 -4.668 -25.103 1.00 96.31 106 LYS A N 1
ATOM 789 C CA . LYS A 1 106 ? 3.075 -5.686 -26.033 1.00 96.31 106 LYS A CA 1
ATOM 790 C C . LYS A 1 106 ? 1.960 -6.361 -26.844 1.00 96.31 106 LYS A C 1
ATOM 792 O O . LYS A 1 106 ? 2.129 -6.519 -28.047 1.00 96.31 106 LYS A O 1
ATOM 797 N N . GLU A 1 107 ? 0.825 -6.714 -26.232 1.00 97.88 107 GLU A N 1
ATOM 798 C CA . GLU A 1 107 ? -0.322 -7.309 -26.951 1.00 97.88 107 GLU A CA 1
ATOM 799 C C . GLU A 1 107 ? -0.918 -6.373 -28.014 1.00 97.88 107 GLU A C 1
ATOM 801 O O . GLU A 1 107 ? -1.311 -6.827 -29.086 1.00 97.88 107 GLU A O 1
ATOM 806 N N . TYR A 1 108 ? -0.973 -5.070 -27.729 1.00 98.00 108 TYR A N 1
ATOM 807 C CA . TYR A 1 108 ? -1.524 -4.065 -28.641 1.00 98.00 108 TYR A CA 1
ATOM 808 C C . TYR A 1 108 ? -0.494 -3.467 -29.609 1.00 98.00 108 TYR A C 1
ATOM 810 O O . TYR A 1 108 ? -0.865 -2.630 -30.430 1.00 98.00 108 TYR A O 1
ATOM 818 N N . GLY A 1 109 ? 0.782 -3.858 -29.523 1.00 97.12 109 GLY A N 1
ATOM 819 C CA . GLY A 1 109 ? 1.853 -3.269 -30.334 1.00 97.12 109 GLY A CA 1
ATOM 820 C C . GLY A 1 109 ? 2.070 -1.774 -30.063 1.00 97.12 109 GLY A C 1
ATOM 821 O O . GLY A 1 109 ? 2.332 -1.017 -30.992 1.00 97.12 109 GLY A O 1
ATOM 822 N N . ILE A 1 110 ? 1.908 -1.334 -28.810 1.00 97.44 110 ILE A N 1
ATOM 823 C CA . ILE A 1 110 ? 2.068 0.063 -28.378 1.00 97.44 110 ILE A CA 1
ATOM 824 C C . ILE A 1 110 ? 3.401 0.225 -27.639 1.00 97.44 110 ILE A C 1
ATOM 826 O O . ILE A 1 110 ? 3.690 -0.526 -26.708 1.00 97.44 110 ILE A O 1
ATOM 830 N N . GLY A 1 111 ? 4.161 1.266 -27.988 1.00 95.38 111 GLY A N 1
ATOM 831 C CA . GLY A 1 111 ? 5.459 1.590 -27.388 1.00 95.38 111 GLY A CA 1
ATOM 832 C C . GLY A 1 111 ? 6.638 1.177 -28.270 1.00 95.38 111 GLY A C 1
ATOM 833 O O . GLY A 1 111 ? 6.453 0.550 -29.306 1.00 95.38 111 GLY A O 1
ATOM 834 N N . GLU A 1 112 ? 7.845 1.539 -27.843 1.00 94.38 112 GLU A N 1
ATOM 835 C CA . GLU A 1 112 ? 9.095 1.293 -28.572 1.00 94.38 112 GLU A CA 1
ATOM 836 C C . GLU A 1 112 ? 10.059 0.485 -27.700 1.00 94.38 112 GLU A C 1
ATOM 838 O O . GLU A 1 112 ? 10.115 0.677 -26.481 1.00 94.38 112 GLU A O 1
ATOM 843 N N . ASP A 1 113 ? 10.839 -0.400 -28.319 1.00 92.94 113 ASP A N 1
ATOM 844 C CA . ASP A 1 113 ? 11.916 -1.103 -27.627 1.00 92.94 113 ASP A CA 1
ATOM 845 C C . ASP A 1 113 ? 13.138 -0.181 -27.504 1.00 92.94 113 ASP A C 1
ATOM 847 O O . ASP A 1 113 ? 13.657 0.332 -28.495 1.00 92.94 113 ASP A O 1
ATOM 851 N N . ILE A 1 114 ? 13.608 0.025 -26.271 1.00 93.31 114 ILE A N 1
ATOM 852 C CA . ILE A 1 114 ? 14.822 0.797 -25.989 1.00 93.31 114 ILE A CA 1
ATOM 853 C C . ILE A 1 114 ? 15.994 -0.187 -25.865 1.00 93.31 114 ILE A C 1
ATOM 855 O O . ILE A 1 114 ? 15.958 -1.048 -24.978 1.00 93.31 114 ILE A O 1
ATOM 859 N N . PRO A 1 115 ? 17.034 -0.081 -26.712 1.00 92.62 115 PRO A N 1
ATOM 860 C CA . PRO A 1 115 ? 18.215 -0.932 -26.618 1.00 92.62 115 PRO A CA 1
ATOM 861 C C . PRO A 1 115 ? 18.883 -0.846 -25.238 1.00 92.62 115 PRO A C 1
ATOM 863 O O . PRO A 1 115 ? 19.066 0.236 -24.680 1.00 92.62 115 PRO A O 1
ATOM 866 N N . THR A 1 116 ? 19.238 -1.996 -24.656 1.00 90.62 116 THR A N 1
ATOM 867 C CA . THR A 1 116 ? 19.818 -2.058 -23.301 1.00 90.62 116 THR A CA 1
ATOM 868 C C . THR A 1 116 ? 21.158 -1.329 -23.204 1.00 90.62 116 THR A C 1
ATOM 870 O O . THR A 1 116 ? 21.434 -0.690 -22.193 1.00 90.62 116 THR A O 1
ATOM 873 N N . ASP A 1 117 ? 21.963 -1.378 -24.263 1.00 91.31 117 ASP A N 1
ATOM 874 C CA . ASP A 1 117 ? 23.265 -0.718 -24.368 1.00 91.31 117 ASP A CA 1
ATOM 875 C C . ASP A 1 117 ? 23.179 0.812 -24.269 1.00 91.31 117 ASP A C 1
ATOM 877 O O . ASP A 1 117 ? 24.133 1.442 -23.822 1.00 91.31 117 ASP A O 1
ATOM 881 N N . TRP A 1 118 ? 22.029 1.421 -24.575 1.00 91.94 118 TRP A N 1
ATOM 882 C CA . TRP A 1 118 ? 21.811 2.853 -24.335 1.00 91.94 118 TRP A CA 1
ATOM 883 C C . TRP A 1 118 ? 21.762 3.205 -22.842 1.00 91.94 118 TRP A C 1
ATOM 885 O O . TRP A 1 118 ? 22.007 4.352 -22.473 1.00 91.94 118 TRP A O 1
ATOM 895 N N . LEU A 1 119 ? 21.419 2.238 -21.984 1.00 91.19 119 LEU A N 1
ATOM 896 C CA . LEU A 1 119 ? 21.197 2.431 -20.547 1.00 91.19 119 LEU A CA 1
ATOM 897 C C . LEU A 1 119 ? 22.299 1.813 -19.673 1.00 91.19 119 LEU A C 1
ATOM 899 O O . LEU A 1 119 ? 22.269 1.973 -18.453 1.00 91.19 119 LEU A O 1
ATOM 903 N N . THR A 1 120 ? 23.261 1.103 -20.266 1.00 88.25 120 THR A N 1
ATOM 904 C CA . THR A 1 120 ? 24.326 0.407 -19.532 1.00 88.25 120 THR A CA 1
ATOM 905 C C . THR A 1 120 ? 25.705 0.800 -20.043 1.00 88.25 120 THR A C 1
ATOM 907 O O . THR A 1 120 ? 25.978 0.685 -21.233 1.00 88.25 12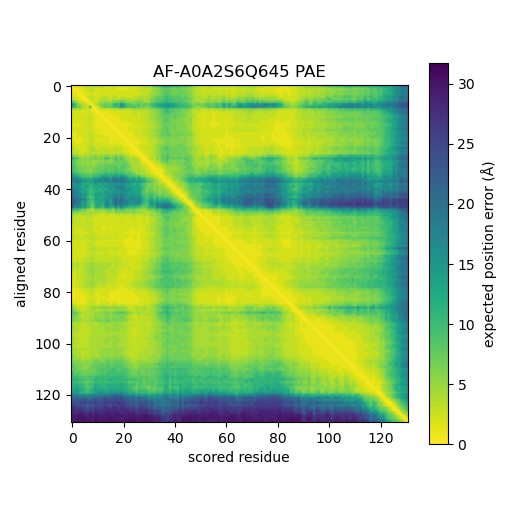0 THR A O 1
ATOM 910 N N . GLN A 1 121 ? 26.609 1.179 -19.139 1.00 81.75 121 GLN A N 1
ATOM 911 C CA . GLN A 1 121 ? 28.031 1.340 -19.447 1.00 81.75 121 GLN A CA 1
ATOM 912 C C . GLN A 1 121 ? 28.777 0.049 -19.093 1.00 81.75 121 GLN A C 1
ATOM 914 O O . GLN A 1 121 ? 28.747 -0.394 -17.947 1.00 81.75 121 GLN A O 1
ATOM 919 N N . LEU A 1 122 ? 29.447 -0.552 -20.080 1.00 77.19 122 LEU A N 1
ATOM 920 C CA . LEU A 1 122 ? 30.247 -1.773 -19.902 1.00 77.19 122 LEU A CA 1
ATOM 921 C C . LEU A 1 122 ? 31.724 -1.489 -19.578 1.00 77.19 122 LEU A C 1
ATOM 923 O O . LEU A 1 122 ? 3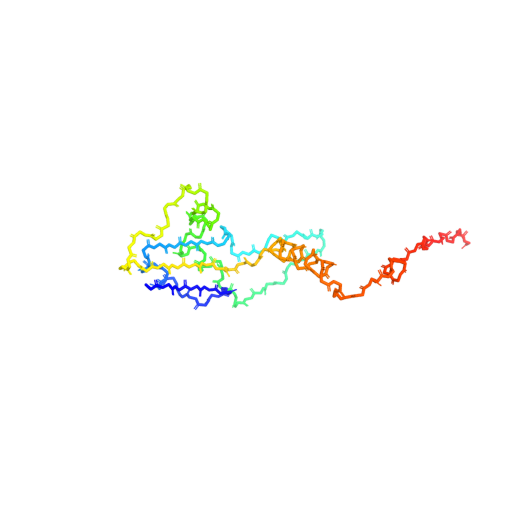2.470 -2.417 -19.272 1.00 77.19 122 LEU A O 1
ATOM 927 N N . GLU A 1 123 ? 32.165 -0.229 -19.644 1.00 74.56 123 GLU A N 1
ATOM 928 C CA . GLU A 1 123 ? 33.547 0.127 -19.321 1.00 74.56 123 GLU A CA 1
ATOM 929 C C . GLU A 1 123 ? 33.801 0.043 -17.813 1.00 74.56 123 GLU A C 1
ATOM 931 O O . GLU A 1 123 ? 33.321 0.860 -17.026 1.00 74.56 123 GLU A O 1
ATOM 936 N N . VAL A 1 124 ? 34.608 -0.940 -17.418 1.00 71.75 124 VAL A N 1
ATOM 937 C CA . VAL A 1 124 ? 35.260 -0.964 -16.109 1.00 71.75 124 VAL A CA 1
ATOM 938 C C . VAL A 1 124 ? 36.424 0.029 -16.176 1.00 71.75 124 VAL A C 1
ATOM 940 O O . VAL A 1 124 ? 37.274 -0.127 -17.056 1.00 71.75 124 VAL A O 1
ATOM 943 N N . PRO A 1 125 ? 36.511 1.037 -15.288 1.00 70.75 125 PRO A N 1
ATOM 944 C CA . PRO A 1 125 ? 37.666 1.923 -15.254 1.00 70.75 125 PRO A CA 1
ATOM 945 C C . PRO A 1 125 ? 38.935 1.083 -15.089 1.00 70.75 125 PRO A C 1
ATOM 947 O O . PRO A 1 125 ? 39.087 0.380 -14.089 1.00 70.75 125 PRO A O 1
ATOM 950 N N . SER A 1 126 ? 39.851 1.136 -16.060 1.00 70.31 126 SER A N 1
ATOM 951 C CA . SER A 1 126 ? 41.183 0.569 -15.868 1.00 70.31 126 SER A CA 1
ATOM 952 C C . SER A 1 126 ? 41.821 1.324 -14.707 1.00 70.31 126 SER A C 1
ATOM 954 O O . SER A 1 126 ? 42.020 2.540 -14.808 1.00 70.31 126 SER A O 1
ATOM 956 N N . LEU A 1 127 ? 42.117 0.628 -13.605 1.00 66.44 127 LEU A N 1
ATOM 957 C CA . LEU A 1 127 ? 43.020 1.147 -12.586 1.00 66.44 127 LEU A CA 1
ATOM 958 C C . LEU A 1 127 ? 44.303 1.512 -13.333 1.00 66.44 127 LEU A C 1
ATOM 960 O O . LEU A 1 127 ? 44.986 0.633 -13.848 1.00 66.44 127 LEU A O 1
ATOM 964 N N . LYS A 1 128 ? 44.569 2.809 -13.502 1.00 61.34 128 LYS A N 1
ATOM 965 C CA . LYS A 1 128 ? 45.867 3.240 -14.005 1.00 61.34 128 LYS A CA 1
ATOM 966 C C . LYS A 1 128 ? 46.877 2.761 -12.976 1.00 61.34 128 LYS A C 1
ATOM 968 O O . LYS A 1 128 ? 46.820 3.198 -11.826 1.00 61.34 128 LYS A O 1
ATOM 973 N N . ASP A 1 129 ? 47.729 1.834 -13.395 1.00 59.53 129 ASP A N 1
ATOM 974 C CA . ASP A 1 129 ? 48.881 1.401 -12.624 1.00 59.53 129 ASP A CA 1
ATOM 975 C C . ASP A 1 129 ? 49.630 2.645 -12.145 1.00 59.53 129 ASP A C 1
ATOM 977 O O . ASP A 1 129 ? 49.885 3.574 -12.919 1.00 59.53 129 ASP A O 1
ATOM 981 N N . GLY A 1 130 ? 49.881 2.691 -10.838 1.00 59.38 130 GLY A N 1
ATOM 982 C CA . GLY A 1 130 ? 50.530 3.818 -10.192 1.00 59.38 130 GLY A CA 1
ATOM 983 C C . GLY A 1 130 ? 51.881 4.119 -10.836 1.00 59.38 130 GLY A C 1
ATOM 984 O O . GLY A 1 130 ? 52.714 3.226 -10.990 1.00 59.38 130 GLY A O 1
ATOM 985 N N . SER A 1 131 ? 52.080 5.388 -11.182 1.00 48.75 131 SER A N 1
ATOM 986 C CA . SER A 1 131 ? 53.393 6.003 -11.381 1.00 48.75 131 SER A CA 1
ATOM 987 C C . SER A 1 131 ? 53.707 6.901 -10.198 1.00 48.75 131 SER A C 1
ATOM 989 O O . SER A 1 131 ? 52.832 7.757 -9.918 1.00 48.75 131 SER A O 1
#

Secondary structure (DSSP, 8-state):
-EEEESSTTSS-HHHHTT-SEEEESSS-SS------TT-------S-THHHHHHHTTTTTSPBHHHHHTTSS-----SS--EEEE--S--HHHHHHHHHHHHHHHHHHT-S-PPPGGGT----PPP-----

Radius of gyration: 22.41 Å; Cα contacts (8 Å, |Δi|>4): 130; chains: 1; bounding box: 78×32×49 Å

pLDDT: mean 87.75, std 11.09, range [48.75, 98.12]

Sequence (131 aa):
MHVSSIKSPEISSKVINKCNIVVCHVRHGRPKLEFGAAASLPNTSGLDVDDLANEIGLRDLPTLPDILSGMTPGRSSNEQITCFLNILGLGYQFAAVGSVIHWKAKEYGIGEDIPTDWLTQLEVPSLKDGS

Mean predicted aligned error: 7.93 Å